Protein AF-A0A443SRG5-F1 (afdb_monomer)

Foldseek 3Di:
DVQVVLVVVLDDPQKDFPDKFWFDDPDPQKTWIWTKIFHNDVVQAGAIWIWIWIDHPGIATADIGGQALPWDKAQDPVQWIWIDDPRDIDITRTPDDDDPPPRNVVRNVVRGDPPPSRVPVSVSNVVRHDDDPVVVPD

Mean predicted aligned error: 4.88 Å

Secondary structure (DSSP, 8-state):
-HHHHHHHHTS-TTEEEEEEEEEP-S-TT-EEEEEEEEE--TTT--SEEEEEEEESSSEEEEEEEE--TT-EEEE-TTS-EEEEETTEEEEE-BSS---THHHHHHHHHTT--TTSSTTGGGHHHHHTB---GGGTT-

Structure (mmCIF, N/CA/C/O backbone):
data_AF-A0A443SRG5-F1
#
_entry.id   AF-A0A443SRG5-F1
#
loop_
_atom_site.group_PDB
_atom_site.id
_atom_site.type_symbol
_atom_site.label_atom_id
_atom_site.label_alt_id
_atom_site.label_comp_id
_atom_site.label_asym_id
_atom_site.label_entity_id
_atom_site.label_seq_id
_atom_site.pdbx_PDB_ins_code
_atom_site.Cartn_x
_atom_site.Cartn_y
_atom_site.Cartn_z
_atom_site.occupancy
_atom_site.B_iso_or_equiv
_atom_site.auth_seq_id
_atom_site.auth_comp_id
_atom_site.auth_asym_id
_atom_site.auth_atom_id
_atom_site.pdbx_PDB_model_num
ATOM 1 N N . MET A 1 1 ? -12.835 -7.889 -14.835 1.00 62.12 1 MET A N 1
ATOM 2 C CA . MET A 1 1 ? -11.557 -8.638 -14.820 1.00 62.12 1 MET A CA 1
ATOM 3 C C . MET A 1 1 ? -11.564 -9.411 -13.506 1.00 62.12 1 MET A C 1
ATOM 5 O O . MET A 1 1 ? -11.916 -8.799 -12.504 1.00 62.12 1 MET A O 1
ATOM 9 N N . LYS A 1 2 ? -11.373 -10.741 -13.512 1.00 79.94 2 LYS A N 1
ATOM 10 C CA . LYS A 1 2 ? -11.654 -11.607 -12.337 1.00 79.94 2 LYS A CA 1
ATOM 11 C C . LYS A 1 2 ? -10.819 -11.251 -11.100 1.00 79.94 2 LYS A C 1
ATOM 13 O O . LYS A 1 2 ? -11.278 -11.366 -9.973 1.00 79.94 2 LYS A O 1
ATOM 18 N N . ASP A 1 3 ? -9.601 -10.805 -11.339 1.00 85.75 3 ASP A N 1
ATOM 19 C CA . ASP A 1 3 ? -8.664 -10.281 -10.353 1.00 85.75 3 ASP A CA 1
ATOM 20 C C . ASP A 1 3 ? -9.169 -9.011 -9.660 1.00 85.75 3 ASP A C 1
ATOM 22 O O . ASP A 1 3 ? -9.066 -8.905 -8.445 1.00 85.75 3 ASP A O 1
ATOM 26 N N . PHE A 1 4 ? -9.770 -8.068 -10.389 1.00 88.69 4 PHE A N 1
ATOM 27 C CA . PHE A 1 4 ? -10.284 -6.835 -9.789 1.00 88.69 4 PHE A CA 1
ATOM 28 C C . PHE A 1 4 ? -11.452 -7.095 -8.828 1.00 88.69 4 PHE A C 1
ATOM 30 O O . PHE A 1 4 ? -11.496 -6.519 -7.746 1.00 88.69 4 PHE A O 1
ATOM 37 N N . GLU A 1 5 ? -12.372 -7.994 -9.187 1.00 91.69 5 GLU A N 1
ATOM 38 C CA . GLU A 1 5 ? -13.452 -8.424 -8.283 1.00 91.69 5 GLU A CA 1
ATOM 39 C C . GLU A 1 5 ? -12.888 -9.089 -7.018 1.00 91.69 5 GLU A C 1
ATOM 41 O O . GLU A 1 5 ? -13.335 -8.789 -5.911 1.00 91.69 5 GLU A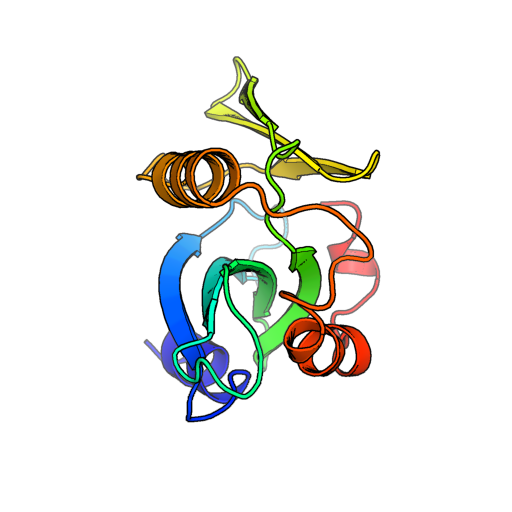 O 1
ATOM 46 N N . ALA A 1 6 ? -11.853 -9.924 -7.166 1.00 93.38 6 ALA A N 1
ATOM 47 C CA . ALA A 1 6 ? -11.165 -10.545 -6.037 1.00 93.38 6 ALA A CA 1
ATOM 48 C C . ALA A 1 6 ? -10.452 -9.509 -5.147 1.00 93.38 6 ALA A C 1
ATOM 50 O O . ALA A 1 6 ? -10.575 -9.573 -3.927 1.00 93.38 6 ALA A O 1
ATOM 51 N N . ILE A 1 7 ? -9.785 -8.510 -5.734 1.00 93.62 7 ILE A N 1
ATOM 52 C CA . ILE A 1 7 ? -9.183 -7.384 -5.001 1.00 93.62 7 ILE A CA 1
ATOM 53 C C . ILE A 1 7 ? -10.242 -6.649 -4.182 1.00 93.62 7 ILE A C 1
ATOM 55 O O . ILE A 1 7 ? -10.050 -6.437 -2.991 1.00 93.62 7 ILE A O 1
ATOM 59 N N . VAL A 1 8 ? -11.373 -6.288 -4.796 1.00 93.88 8 VAL A N 1
ATOM 60 C CA . VAL A 1 8 ? -12.466 -5.585 -4.106 1.00 93.88 8 VAL A CA 1
ATOM 61 C C . VAL A 1 8 ? -13.019 -6.420 -2.949 1.00 93.88 8 VAL A C 1
ATOM 63 O O . VAL A 1 8 ? -13.355 -5.858 -1.911 1.00 93.88 8 VAL A O 1
ATOM 66 N N . SER A 1 9 ? -13.063 -7.748 -3.084 1.00 94.69 9 SER A N 1
ATOM 67 C CA . SER A 1 9 ? -13.549 -8.640 -2.022 1.00 94.69 9 SER A CA 1
ATOM 68 C C . SER A 1 9 ? -12.663 -8.686 -0.769 1.00 94.69 9 SER A C 1
ATOM 70 O O . SER A 1 9 ? -13.143 -9.086 0.288 1.00 94.69 9 SER A O 1
ATOM 72 N N .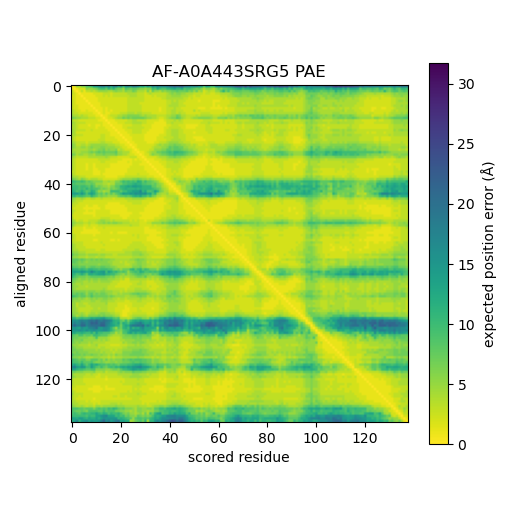 LEU A 1 10 ? -11.402 -8.240 -0.859 1.00 96.06 10 LEU A N 1
ATOM 73 C CA . LEU A 1 10 ? -10.505 -8.102 0.296 1.00 96.06 10 LEU A CA 1
ATOM 74 C C . LEU A 1 10 ? -10.800 -6.855 1.140 1.00 96.06 10 LEU A C 1
ATOM 76 O O . LEU A 1 10 ? -10.315 -6.745 2.267 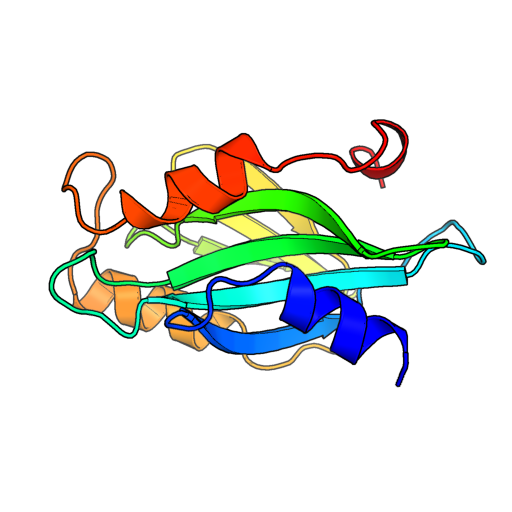1.00 96.06 10 LEU A O 1
ATOM 80 N N . LEU A 1 11 ? -11.533 -5.882 0.592 1.00 95.06 11 LEU A N 1
ATOM 81 C CA . LEU A 1 11 ? -11.791 -4.611 1.259 1.00 95.06 11 LEU A CA 1
ATOM 82 C C . LEU A 1 11 ? -13.026 -4.691 2.148 1.00 95.06 11 LEU A C 1
ATOM 84 O O . LEU A 1 11 ? -14.022 -5.343 1.831 1.00 95.06 11 LEU A O 1
ATOM 88 N N . LYS A 1 12 ? -12.994 -3.935 3.248 1.00 92.88 12 LYS A N 1
ATOM 89 C CA . LYS A 1 12 ? -14.220 -3.640 3.989 1.00 92.88 12 LYS A CA 1
ATOM 90 C C . LYS A 1 12 ? -15.178 -2.842 3.116 1.00 92.88 12 LYS A C 1
ATOM 92 O O . LYS A 1 12 ? -14.757 -1.956 2.377 1.00 92.88 12 LYS A O 1
ATOM 97 N N . VAL A 1 13 ? -16.473 -3.115 3.263 1.00 88.62 13 VAL A N 1
ATOM 98 C CA . VAL A 1 13 ? -17.526 -2.509 2.432 1.00 88.62 13 VAL A CA 1
ATOM 99 C C . VAL A 1 13 ? -17.571 -0.979 2.541 1.00 88.62 13 VAL A C 1
ATOM 101 O O . VAL A 1 13 ? -18.040 -0.307 1.624 1.00 88.62 13 VAL A O 1
ATOM 104 N N . GLU A 1 14 ? -17.078 -0.409 3.644 1.00 88.06 14 GLU A N 1
ATOM 105 C CA . GLU A 1 14 ? -17.032 1.039 3.851 1.00 88.06 14 GLU A CA 1
ATOM 106 C C . GLU A 1 14 ? -15.753 1.701 3.319 1.00 88.06 14 GLU A C 1
ATOM 108 O O . GLU A 1 14 ? -15.705 2.928 3.222 1.00 88.06 14 GLU A O 1
ATOM 113 N N . ASP A 1 15 ? -14.719 0.933 2.984 1.00 93.38 15 ASP A N 1
ATOM 114 C CA . ASP A 1 15 ? -13.438 1.470 2.536 1.00 93.38 15 ASP A CA 1
ATOM 115 C C . ASP A 1 15 ? -13.437 1.612 0.999 1.00 93.38 15 ASP A C 1
ATOM 117 O O . ASP A 1 15 ? -14.106 0.875 0.276 1.00 93.38 15 ASP A O 1
ATOM 121 N N . THR A 1 16 ? -12.710 2.596 0.466 1.00 92.62 16 THR A N 1
ATOM 122 C CA . THR A 1 16 ? -12.746 2.925 -0.972 1.00 92.62 16 THR A CA 1
ATOM 123 C C . THR A 1 16 ? -11.386 2.775 -1.627 1.00 92.62 16 THR A C 1
ATOM 125 O O . THR A 1 16 ? -10.403 3.310 -1.115 1.00 92.62 16 THR A O 1
ATOM 128 N N . ILE A 1 17 ? -11.338 2.160 -2.809 1.00 93.38 17 ILE A N 1
ATOM 129 C CA . ILE A 1 17 ? -10.152 2.192 -3.670 1.00 93.38 17 ILE A CA 1
ATOM 130 C C . ILE A 1 17 ? -10.007 3.600 -4.256 1.00 93.38 17 ILE A C 1
ATOM 132 O O . ILE A 1 17 ? -10.863 4.056 -5.011 1.00 93.38 17 ILE A O 1
ATOM 136 N N . LYS A 1 18 ? -8.911 4.280 -3.916 1.00 91.31 18 LYS A N 1
ATOM 137 C CA . LYS A 1 18 ? -8.513 5.567 -4.505 1.00 91.31 18 LYS A CA 1
ATOM 138 C C . LYS A 1 18 ? -7.675 5.380 -5.768 1.00 91.31 18 LYS A C 1
ATOM 140 O O . LYS A 1 18 ? -7.750 6.188 -6.687 1.00 91.31 18 LYS A O 1
ATOM 145 N N . MET A 1 19 ? -6.870 4.321 -5.807 1.00 90.50 19 MET A N 1
ATOM 146 C CA . MET A 1 19 ? -5.991 3.989 -6.925 1.00 90.50 19 MET A CA 1
ATOM 147 C C . MET A 1 19 ? -5.688 2.493 -6.908 1.00 90.50 19 MET A C 1
ATOM 149 O O . MET A 1 19 ? -5.542 1.915 -5.835 1.00 90.50 19 MET A O 1
ATOM 153 N N . ALA A 1 20 ? -5.539 1.886 -8.082 1.00 91.12 20 ALA A N 1
ATOM 154 C CA . ALA A 1 20 ? -4.978 0.551 -8.231 1.00 91.12 20 ALA A CA 1
ATOM 155 C C . ALA A 1 20 ? -4.024 0.548 -9.427 1.00 91.12 20 ALA A C 1
ATOM 157 O O . ALA A 1 20 ? -4.394 0.987 -10.515 1.00 91.12 20 ALA A O 1
ATOM 158 N N . VAL A 1 21 ? -2.803 0.063 -9.228 1.00 90.00 21 VAL A N 1
ATOM 159 C CA . VAL A 1 21 ? -1.799 -0.076 -10.284 1.00 90.00 21 VAL A CA 1
ATOM 160 C C . VAL A 1 21 ? -1.216 -1.475 -10.247 1.00 90.00 21 VAL A C 1
ATOM 162 O O . VAL A 1 21 ? -0.926 -2.015 -9.181 1.00 90.00 21 VAL A O 1
ATOM 165 N N . ARG A 1 22 ? -1.059 -2.077 -11.424 1.00 91.94 22 ARG A N 1
ATOM 166 C CA . ARG A 1 22 ? -0.396 -3.370 -11.554 1.00 91.94 22 ARG A CA 1
ATOM 167 C C . ARG A 1 22 ? 1.118 -3.180 -11.496 1.00 91.94 22 ARG A C 1
ATOM 169 O O . ARG A 1 22 ? 1.644 -2.254 -12.112 1.00 91.94 22 ARG A O 1
ATOM 176 N N . LEU A 1 23 ? 1.799 -4.067 -10.787 1.00 91.81 23 LEU A N 1
ATOM 177 C CA . LEU A 1 23 ? 3.250 -4.150 -10.738 1.00 91.81 23 LEU A CA 1
ATOM 178 C C . LEU A 1 23 ? 3.782 -5.156 -11.760 1.00 91.81 23 LEU A C 1
ATOM 180 O O . LEU A 1 23 ? 3.094 -6.102 -12.159 1.00 91.81 23 LEU A O 1
ATOM 184 N N . GLU A 1 24 ? 5.027 -4.947 -12.164 1.00 91.06 24 GLU A N 1
ATOM 185 C CA . GLU A 1 24 ? 5.839 -5.968 -12.801 1.00 91.06 24 GLU A CA 1
ATOM 186 C C . GLU A 1 24 ? 5.983 -7.176 -11.866 1.00 91.06 24 GLU A C 1
ATOM 188 O O . GLU A 1 24 ? 6.017 -7.057 -10.638 1.00 91.06 24 GLU A O 1
ATOM 193 N N . SER A 1 25 ? 6.047 -8.358 -12.470 1.00 90.69 25 SER A N 1
ATOM 194 C CA . SER A 1 25 ? 6.297 -9.611 -11.771 1.00 90.69 25 SER A CA 1
ATOM 195 C C . SER A 1 25 ? 7.230 -10.463 -12.622 1.00 90.69 25 SER A C 1
ATOM 197 O O . SER A 1 25 ? 7.067 -10.554 -13.840 1.00 90.69 25 SER A O 1
ATOM 199 N N . VAL A 1 26 ? 8.208 -11.089 -11.975 1.00 87.88 26 VAL A N 1
ATOM 200 C CA . VAL A 1 26 ? 9.082 -12.102 -12.570 1.00 87.88 26 VAL A CA 1
ATOM 201 C C . VAL A 1 26 ? 8.359 -13.447 -12.712 1.00 87.88 26 VAL A C 1
ATOM 203 O O . VAL A 1 26 ? 8.793 -14.307 -13.479 1.00 87.88 26 VAL A O 1
ATOM 206 N N . HIS A 1 27 ? 7.235 -13.637 -12.011 1.00 89.19 27 HIS A N 1
ATOM 207 C CA . HIS A 1 27 ? 6.409 -14.838 -12.078 1.00 89.19 27 HIS A CA 1
ATOM 208 C C . HIS A 1 27 ? 5.228 -14.660 -13.042 1.00 89.19 27 HIS A C 1
ATOM 210 O O . HIS A 1 27 ? 4.250 -13.985 -12.747 1.00 89.19 27 HIS A O 1
ATOM 216 N N . ILE A 1 28 ? 5.260 -15.368 -14.176 1.00 84.25 28 ILE A N 1
ATOM 217 C CA . ILE A 1 28 ? 4.230 -15.280 -15.236 1.00 84.25 28 ILE A CA 1
ATOM 218 C C . ILE A 1 28 ? 2.810 -15.603 -14.730 1.00 84.25 28 ILE A C 1
ATOM 220 O O . ILE A 1 28 ? 1.830 -15.078 -15.255 1.00 84.25 28 ILE A O 1
ATOM 224 N N . ALA A 1 29 ? 2.689 -16.457 -13.711 1.00 88.56 29 ALA A N 1
ATOM 225 C CA . ALA A 1 29 ? 1.410 -16.878 -13.138 1.00 88.56 29 ALA A CA 1
ATOM 226 C C . ALA A 1 29 ? 0.923 -15.999 -11.968 1.00 88.56 29 ALA A C 1
ATOM 228 O O . ALA A 1 29 ? -0.101 -16.313 -11.366 1.00 88.56 29 ALA A O 1
ATOM 229 N N . ARG A 1 30 ? 1.649 -14.927 -11.621 1.00 90.62 30 ARG A N 1
ATOM 230 C CA . ARG A 1 30 ? 1.315 -14.031 -10.510 1.00 90.62 30 ARG A CA 1
ATOM 231 C C . ARG A 1 30 ? 1.038 -12.631 -11.037 1.00 90.62 30 ARG A C 1
ATOM 233 O O . ARG A 1 30 ? 1.830 -12.045 -11.771 1.00 90.62 30 ARG A O 1
ATOM 240 N N . LEU A 1 31 ? -0.096 -12.076 -10.637 1.00 93.88 31 LEU A N 1
ATOM 241 C CA . LEU A 1 31 ? -0.371 -10.654 -10.791 1.00 93.88 31 LEU A CA 1
ATOM 242 C C . LEU A 1 31 ? -0.118 -9.977 -9.451 1.00 93.88 31 LEU A C 1
ATOM 244 O O . LEU A 1 31 ? -0.453 -10.526 -8.405 1.00 93.88 31 LEU A O 1
ATOM 248 N N . ARG A 1 32 ? 0.470 -8.785 -9.487 1.00 94.19 32 ARG A N 1
ATOM 249 C CA . ARG A 1 32 ? 0.765 -7.997 -8.293 1.00 94.19 32 ARG A CA 1
ATOM 250 C C . ARG A 1 32 ? 0.173 -6.616 -8.464 1.00 94.19 32 ARG A C 1
ATOM 252 O O . ARG A 1 32 ? 0.262 -6.033 -9.544 1.00 94.19 32 ARG A O 1
ATOM 259 N N . TYR A 1 33 ? -0.435 -6.105 -7.411 1.00 93.88 33 TYR A N 1
ATOM 260 C CA . TYR A 1 33 ? -1.128 -4.831 -7.415 1.00 93.88 33 TYR A CA 1
ATOM 261 C C . TYR A 1 33 ? -0.704 -4.003 -6.216 1.00 93.88 33 TYR A C 1
ATOM 263 O O . TYR A 1 33 ? -0.606 -4.507 -5.100 1.00 93.88 33 TYR A O 1
ATOM 271 N N . LEU A 1 34 ? -0.515 -2.712 -6.449 1.00 93.31 34 LEU A N 1
ATOM 272 C CA . LEU A 1 34 ? -0.563 -1.715 -5.397 1.00 93.31 34 LEU A CA 1
ATOM 273 C C . LEU A 1 34 ? -1.914 -1.033 -5.430 1.00 93.31 34 LEU A C 1
ATOM 275 O O . LEU A 1 34 ? -2.327 -0.507 -6.465 1.00 93.31 34 LEU A O 1
ATOM 279 N N . VAL A 1 35 ? -2.585 -1.025 -4.287 1.00 94.12 35 VAL A N 1
ATOM 280 C CA . VAL A 1 35 ? -3.915 -0.445 -4.142 1.00 94.12 35 VAL A CA 1
ATOM 281 C C . VAL A 1 35 ? -3.888 0.568 -3.012 1.00 94.12 35 VAL A C 1
ATOM 283 O O . VAL A 1 35 ? -3.560 0.232 -1.879 1.00 94.12 35 VAL A O 1
ATOM 286 N N . ILE A 1 36 ? -4.238 1.816 -3.313 1.00 93.62 36 ILE A N 1
ATOM 287 C CA . ILE A 1 36 ? -4.463 2.827 -2.283 1.00 93.62 36 ILE A CA 1
ATOM 288 C C . ILE A 1 36 ? -5.914 2.719 -1.838 1.00 93.62 36 ILE A C 1
ATOM 290 O O . ILE A 1 36 ? -6.832 2.919 -2.637 1.00 93.62 36 ILE A O 1
ATOM 294 N N . VAL A 1 37 ? -6.109 2.449 -0.553 1.00 95.12 37 VAL A N 1
ATOM 295 C CA . VAL A 1 37 ? -7.416 2.362 0.093 1.00 95.12 37 VAL A CA 1
ATOM 296 C C . VAL A 1 37 ? -7.585 3.548 1.035 1.00 95.12 37 VAL A C 1
ATOM 298 O O . VAL A 1 37 ? -6.663 3.912 1.757 1.00 95.12 37 VAL A O 1
ATOM 301 N N . GLY A 1 38 ? -8.754 4.179 1.017 1.00 93.62 38 GLY A N 1
ATOM 302 C CA . GLY A 1 38 ? -9.129 5.248 1.940 1.00 93.62 38 GLY A CA 1
ATOM 303 C C . GLY A 1 38 ? -10.260 4.819 2.867 1.00 93.62 38 GLY A C 1
ATOM 304 O O . GLY A 1 38 ? -11.193 4.146 2.429 1.00 93.62 38 GLY A O 1
ATOM 305 N N . CYS A 1 39 ? -10.209 5.261 4.124 1.00 90.06 39 CYS A N 1
ATOM 306 C CA . CYS A 1 39 ? -11.328 5.103 5.052 1.00 90.06 39 CYS A CA 1
ATOM 307 C C . CYS A 1 39 ? -12.407 6.150 4.740 1.00 90.06 39 CYS A C 1
ATOM 309 O O . CYS A 1 39 ? -12.147 7.354 4.821 1.00 90.06 39 CYS A O 1
ATOM 311 N N . LYS A 1 40 ? -13.624 5.715 4.392 1.00 77.44 40 LYS A N 1
ATOM 312 C CA . LYS A 1 40 ? -14.761 6.629 4.168 1.00 77.44 40 LYS A CA 1
ATOM 313 C C . LYS A 1 40 ? -15.454 7.023 5.472 1.00 77.44 40 LYS A C 1
ATOM 315 O O . LYS A 1 40 ? -16.062 8.090 5.559 1.00 77.44 40 LYS A O 1
ATOM 320 N N . ASP A 1 41 ? -15.373 6.158 6.477 1.00 80.69 41 ASP A N 1
ATOM 321 C CA . ASP A 1 41 ? -16.019 6.351 7.766 1.00 80.69 41 ASP A CA 1
ATOM 322 C C . ASP A 1 41 ? -15.118 7.137 8.725 1.00 80.69 41 ASP A C 1
ATOM 324 O O . ASP A 1 41 ? -14.200 6.595 9.345 1.00 80.69 41 ASP A O 1
ATOM 328 N N . LYS A 1 42 ? -15.437 8.425 8.893 1.00 75.81 42 LYS A N 1
ATOM 329 C CA . LYS A 1 42 ? -14.722 9.334 9.799 1.00 75.81 42 LYS A CA 1
ATOM 330 C C . LYS A 1 42 ? -14.728 8.877 11.262 1.00 75.81 42 LYS A C 1
ATOM 332 O O . LYS A 1 42 ? -13.885 9.344 12.022 1.00 75.81 42 LYS A O 1
ATOM 337 N N . SER A 1 43 ? -15.670 8.021 11.667 1.00 78.62 43 SER A N 1
ATOM 338 C CA . SER A 1 43 ? -15.751 7.504 13.038 1.00 78.62 43 SER A CA 1
ATOM 339 C C . SER A 1 43 ? -14.768 6.359 13.307 1.00 78.62 43 SER A C 1
ATOM 341 O O . SER A 1 43 ? -14.326 6.194 14.441 1.00 78.62 43 SER A O 1
ATOM 343 N N . ARG A 1 44 ? -14.376 5.608 12.268 1.00 75.81 44 ARG A N 1
ATOM 344 C CA . ARG A 1 44 ? -13.387 4.517 12.341 1.00 75.81 44 ARG A CA 1
ATOM 345 C C . ARG A 1 44 ? -11.948 5.004 12.191 1.00 75.81 44 ARG A C 1
ATOM 347 O O . ARG A 1 44 ? -11.017 4.308 12.592 1.00 75.81 44 ARG A O 1
ATOM 354 N N . GLY A 1 45 ? -11.767 6.163 11.569 1.00 78.94 45 GLY A N 1
ATOM 355 C CA . GLY A 1 45 ? -10.461 6.738 11.292 1.00 78.94 45 GLY A CA 1
ATOM 356 C C . GLY A 1 45 ? -10.481 7.648 10.072 1.00 78.94 45 GLY A C 1
ATOM 357 O O . GLY A 1 45 ? -11.529 7.969 9.515 1.00 78.94 45 GLY A O 1
ATOM 358 N N . GLN A 1 46 ? -9.301 8.090 9.662 1.00 83.94 46 GLN A N 1
ATOM 359 C CA . GLN A 1 46 ? -9.098 8.934 8.490 1.00 83.94 46 GLN A CA 1
ATOM 360 C C . GLN A 1 46 ? -7.843 8.481 7.735 1.00 83.94 46 GLN A C 1
ATOM 362 O O . GLN A 1 46 ? -7.142 7.558 8.152 1.00 83.94 46 GLN A O 1
ATOM 367 N N . GLY A 1 47 ? -7.554 9.144 6.620 1.00 89.75 47 GLY A N 1
ATOM 368 C CA . GLY A 1 47 ? -6.362 8.869 5.831 1.00 89.75 47 GLY A CA 1
ATOM 369 C C . GLY A 1 47 ? -6.501 7.669 4.904 1.00 89.75 47 GLY A C 1
ATOM 370 O O . GLY A 1 47 ? -7.604 7.235 4.555 1.00 89.75 47 GLY A O 1
ATOM 371 N N . SER A 1 48 ? -5.349 7.200 4.440 1.00 93.56 48 SER A N 1
ATOM 372 C CA . SER A 1 48 ? -5.246 6.182 3.397 1.00 93.56 48 SER A CA 1
ATOM 373 C C . SER A 1 48 ? -4.163 5.175 3.760 1.00 93.56 48 SER A C 1
ATOM 375 O O . SER A 1 48 ? -3.219 5.503 4.472 1.00 93.56 48 SER A O 1
ATOM 377 N N . CYS A 1 49 ? -4.260 3.957 3.246 1.00 94.19 49 CYS A N 1
ATOM 378 C CA . CYS A 1 49 ? -3.183 2.981 3.306 1.00 94.19 49 CYS A CA 1
ATOM 379 C C . CYS A 1 49 ? -2.880 2.436 1.912 1.00 94.19 49 CYS A C 1
ATOM 381 O O . CYS A 1 49 ? -3.738 2.408 1.030 1.00 94.19 49 CYS A O 1
ATOM 383 N N . LEU A 1 50 ? -1.635 2.023 1.721 1.00 94.62 50 LEU A N 1
ATOM 384 C CA . LEU A 1 50 ? -1.192 1.250 0.580 1.00 94.62 50 LEU A CA 1
ATOM 385 C C . LEU A 1 50 ? -1.287 -0.236 0.923 1.00 94.62 50 LEU A C 1
ATOM 387 O O . LEU A 1 50 ? -0.722 -0.685 1.924 1.00 94.62 50 LEU A O 1
ATOM 391 N N . LEU A 1 51 ? -1.965 -0.988 0.065 1.00 95.94 51 LEU A N 1
ATOM 392 C CA . LEU A 1 51 ? -2.001 -2.440 0.081 1.00 95.94 51 LEU A CA 1
ATOM 393 C C . LEU A 1 51 ? -1.162 -2.985 -1.073 1.00 95.94 51 LEU A C 1
ATOM 395 O O . LEU A 1 51 ? -1.322 -2.548 -2.212 1.00 95.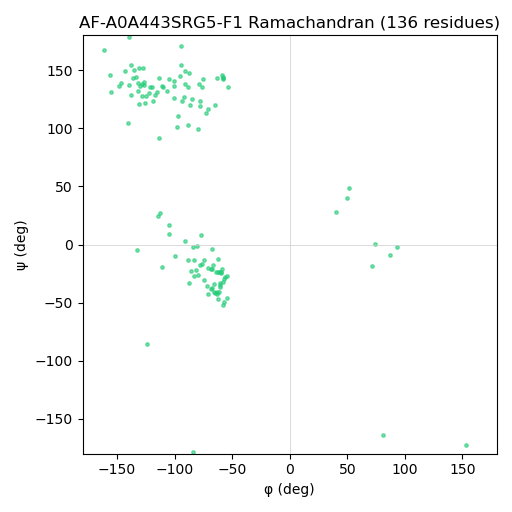94 51 LEU A O 1
ATOM 399 N N . GLY A 1 52 ? -0.297 -3.952 -0.782 1.00 95.31 52 GLY A N 1
ATOM 400 C CA . GLY A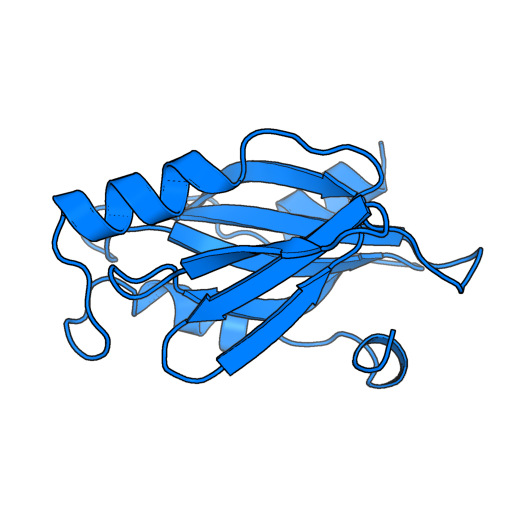 1 52 ? 0.268 -4.843 -1.793 1.00 95.31 52 GLY A CA 1
ATOM 401 C C . GLY A 1 52 ? -0.586 -6.096 -1.863 1.00 95.31 52 GLY A C 1
ATOM 402 O O . GLY A 1 52 ? -0.793 -6.746 -0.837 1.00 95.31 52 GLY A O 1
ATOM 403 N N . ILE A 1 53 ? -1.105 -6.400 -3.047 1.00 96.31 53 ILE A N 1
ATOM 404 C CA . ILE A 1 53 ? -2.006 -7.525 -3.285 1.00 96.31 53 ILE A CA 1
ATOM 405 C C . ILE A 1 53 ? -1.397 -8.437 -4.339 1.00 96.31 53 ILE A C 1
ATOM 407 O O . ILE A 1 53 ? -1.020 -7.976 -5.417 1.00 96.31 53 ILE A O 1
ATOM 411 N N . ASP A 1 54 ? -1.355 -9.728 -4.042 1.00 95.31 54 ASP A N 1
ATOM 412 C CA . ASP A 1 54 ? -0.962 -10.763 -4.988 1.00 95.31 54 ASP A CA 1
ATOM 413 C C . ASP A 1 54 ? -2.209 -11.512 -5.465 1.00 95.31 54 ASP A C 1
ATOM 415 O O . ASP A 1 54 ? -3.147 -11.736 -4.701 1.00 95.31 54 ASP A O 1
ATOM 419 N N . TYR A 1 55 ? -2.231 -11.889 -6.741 1.00 94.81 55 TYR A N 1
ATOM 420 C CA . TYR A 1 55 ? -3.288 -12.701 -7.330 1.00 94.81 55 TYR A CA 1
ATOM 421 C C . TYR A 1 55 ? -2.689 -13.858 -8.124 1.00 94.81 55 TYR A C 1
ATOM 423 O O . TYR A 1 55 ? -1.937 -13.651 -9.081 1.00 94.81 55 TYR A O 1
ATOM 431 N N . THR A 1 56 ? -3.048 -15.075 -7.726 1.00 90.69 56 THR A N 1
ATOM 432 C CA . THR A 1 56 ? -2.723 -16.326 -8.428 1.00 90.69 56 THR A CA 1
ATOM 433 C C . THR A 1 56 ? -4.021 -17.074 -8.741 1.00 90.69 56 THR A C 1
ATOM 435 O O . THR A 1 56 ? -4.613 -16.869 -9.797 1.00 90.69 56 THR A O 1
ATOM 438 N N . GLU A 1 57 ? -4.515 -17.871 -7.796 1.00 89.31 57 GLU A N 1
ATOM 439 C CA . GLU A 1 57 ? -5.826 -18.539 -7.835 1.00 89.31 57 GLU A CA 1
ATOM 440 C C . GLU A 1 57 ? -6.889 -17.787 -7.010 1.00 89.31 57 GLU A C 1
ATOM 442 O O . GLU A 1 57 ? -8.083 -18.062 -7.105 1.00 89.31 57 GLU A O 1
ATOM 447 N N . GLY A 1 58 ? -6.452 -16.791 -6.238 1.00 93.00 58 GLY A N 1
ATOM 448 C CA . GLY A 1 58 ? -7.258 -15.864 -5.449 1.00 93.00 58 GLY A CA 1
ATOM 449 C C . GLY A 1 58 ? -6.433 -14.624 -5.105 1.00 93.00 58 GLY A C 1
ATOM 450 O O . GLY A 1 58 ? -5.222 -14.615 -5.330 1.00 93.00 58 GLY A O 1
ATOM 451 N N . ALA A 1 59 ? -7.088 -13.572 -4.606 1.00 95.75 59 ALA A N 1
ATOM 452 C CA . ALA A 1 59 ? -6.404 -12.363 -4.152 1.00 95.75 59 ALA A CA 1
ATOM 453 C C . ALA A 1 59 ? -6.009 -12.501 -2.676 1.00 95.75 59 ALA A C 1
ATOM 455 O O . ALA A 1 59 ? -6.835 -12.913 -1.866 1.00 95.75 59 ALA A O 1
ATOM 456 N N . THR A 1 60 ? -4.786 -12.111 -2.325 1.00 96.75 60 THR A N 1
ATOM 457 C CA . THR A 1 60 ? -4.294 -12.075 -0.939 1.00 96.75 60 THR A CA 1
ATOM 458 C C . THR A 1 60 ? -3.547 -10.779 -0.658 1.00 96.75 60 THR A C 1
ATOM 460 O O . THR A 1 60 ? -2.933 -10.190 -1.549 1.00 96.75 60 THR A O 1
ATOM 463 N N . ILE A 1 61 ? -3.577 -10.327 0.595 1.00 97.38 61 ILE A N 1
ATOM 464 C CA . ILE A 1 61 ? -2.812 -9.156 1.032 1.00 97.38 61 ILE A CA 1
ATOM 465 C C . ILE A 1 61 ? -1.397 -9.612 1.394 1.00 97.38 61 ILE A C 1
ATOM 467 O O . ILE A 1 61 ? -1.222 -10.498 2.230 1.00 97.38 61 ILE A O 1
ATOM 471 N N . GLY A 1 62 ? -0.390 -8.986 0.789 1.00 95.19 62 GLY A N 1
ATOM 472 C CA . GLY A 1 62 ? 1.028 -9.224 1.075 1.00 95.19 62 GLY A CA 1
ATOM 473 C C . GLY A 1 62 ? 1.724 -8.054 1.763 1.00 95.19 62 GLY A C 1
ATOM 474 O O . GLY A 1 62 ? 2.764 -8.232 2.396 1.00 95.19 62 GLY A O 1
ATOM 475 N N . LEU A 1 63 ? 1.149 -6.854 1.681 1.00 94.75 63 LEU A N 1
ATOM 476 C CA . LEU A 1 63 ? 1.702 -5.659 2.305 1.00 94.75 63 LEU A CA 1
ATOM 477 C C . LEU A 1 63 ? 0.588 -4.732 2.774 1.00 94.75 63 LEU A C 1
ATOM 479 O O . LEU A 1 63 ? -0.365 -4.484 2.043 1.00 94.75 63 LEU A O 1
ATOM 483 N N . VAL A 1 64 ? 0.771 -4.162 3.962 1.00 95.38 64 VAL A N 1
ATOM 484 C CA . VAL A 1 64 ? -0.026 -3.046 4.471 1.00 95.38 64 VAL A CA 1
ATOM 485 C C . VAL A 1 64 ? 0.923 -1.952 4.933 1.00 95.38 64 VAL A C 1
ATOM 487 O O . VAL A 1 64 ? 1.858 -2.201 5.704 1.00 95.38 64 VAL A O 1
ATOM 490 N N . MET A 1 65 ? 0.690 -0.742 4.434 1.00 93.75 65 MET A N 1
ATOM 491 C CA . MET A 1 65 ? 1.444 0.452 4.790 1.00 93.75 65 MET A CA 1
ATOM 492 C C . MET A 1 65 ? 0.507 1.653 4.919 1.00 93.75 65 MET A C 1
ATOM 494 O O . MET A 1 65 ? 0.066 2.196 3.905 1.00 93.75 65 MET A O 1
ATOM 498 N N . PRO A 1 66 ? 0.194 2.099 6.142 1.00 93.81 66 PRO A N 1
ATOM 499 C CA . PRO A 1 66 ? -0.509 3.360 6.343 1.00 93.81 66 PRO A CA 1
ATOM 500 C C . PRO A 1 66 ? 0.263 4.537 5.721 1.00 93.81 66 PRO A C 1
ATOM 502 O O . PRO A 1 66 ? 1.494 4.558 5.752 1.00 93.81 66 PRO A O 1
ATOM 505 N N . ILE A 1 67 ? -0.451 5.509 5.148 1.00 92.56 67 ILE A N 1
ATOM 506 C CA . ILE A 1 67 ? 0.141 6.691 4.511 1.00 92.56 67 ILE A CA 1
ATOM 507 C C . ILE A 1 67 ? 0.114 7.854 5.504 1.00 92.56 67 ILE A C 1
ATOM 509 O O . ILE A 1 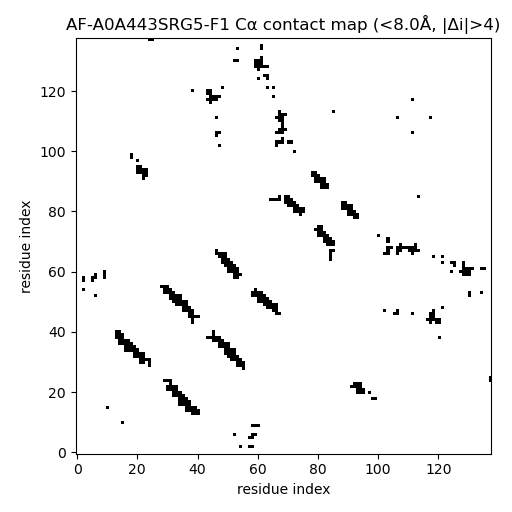67 ? -0.899 8.520 5.712 1.00 92.56 67 ILE A O 1
ATOM 513 N N . TRP A 1 68 ? 1.269 8.103 6.103 1.00 92.75 68 TRP A N 1
ATOM 514 C CA . TRP A 1 68 ? 1.522 9.190 7.046 1.00 92.75 68 TRP A CA 1
ATOM 515 C C . TRP A 1 68 ? 2.105 10.438 6.369 1.00 92.75 68 TRP A C 1
ATOM 517 O O . TRP A 1 68 ? 2.537 10.388 5.219 1.00 92.75 68 TRP A O 1
ATOM 527 N N . ALA A 1 69 ? 2.194 11.545 7.106 1.00 91.38 69 ALA A N 1
ATOM 528 C CA . ALA A 1 69 ? 2.794 12.806 6.665 1.00 91.38 69 ALA A CA 1
ATOM 529 C C . ALA A 1 69 ? 4.303 12.711 6.360 1.00 91.38 69 ALA A C 1
ATOM 531 O O . ALA A 1 69 ? 4.825 13.535 5.603 1.00 91.38 69 ALA A O 1
ATOM 532 N N . ASP A 1 70 ? 5.003 11.729 6.942 1.00 91.31 70 ASP A N 1
ATOM 533 C CA . ASP A 1 70 ? 6.408 11.417 6.645 1.00 91.31 70 ASP A CA 1
ATOM 534 C C . ASP A 1 70 ? 6.569 10.512 5.413 1.00 9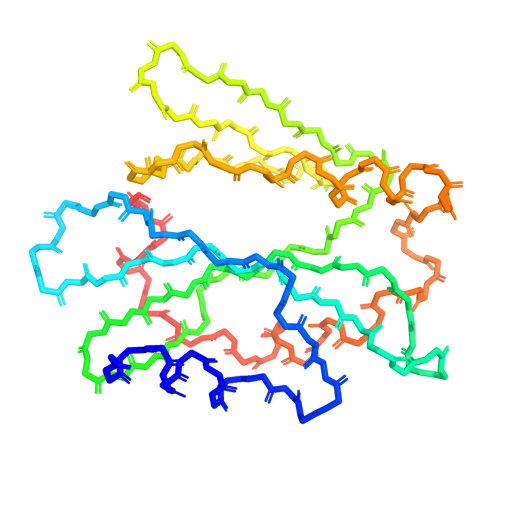1.31 70 ASP A C 1
ATOM 536 O O . ASP A 1 70 ? 7.695 10.224 5.008 1.00 91.31 70 ASP A O 1
ATOM 540 N N . THR A 1 71 ? 5.459 10.083 4.799 1.00 91.38 71 THR A N 1
ATOM 541 C CA . THR A 1 71 ? 5.499 9.224 3.619 1.00 91.38 71 THR A CA 1
ATOM 542 C C . THR A 1 71 ? 6.132 9.968 2.456 1.00 91.38 71 THR A C 1
ATOM 544 O O . THR A 1 71 ? 5.620 10.989 1.991 1.00 91.38 71 THR A O 1
ATOM 547 N N . TYR A 1 72 ? 7.231 9.421 1.957 1.00 87.25 72 TYR A N 1
ATOM 548 C CA . TYR A 1 72 ? 8.018 9.999 0.886 1.00 87.25 72 TYR A CA 1
ATOM 549 C C . TYR A 1 72 ? 8.209 8.992 -0.244 1.00 87.25 72 TYR A C 1
ATOM 551 O O . TYR A 1 72 ? 8.407 7.801 -0.014 1.00 87.25 72 TYR A O 1
ATOM 559 N N . LEU A 1 73 ? 8.119 9.493 -1.470 1.00 87.75 73 LEU A N 1
ATOM 560 C CA . LEU A 1 73 ? 8.204 8.733 -2.707 1.00 87.75 73 LEU A CA 1
ATOM 561 C C . LEU A 1 73 ? 9.364 9.299 -3.535 1.00 87.75 73 LEU A C 1
ATOM 563 O O . LEU A 1 73 ? 9.476 10.518 -3.679 1.00 87.75 73 LEU A O 1
ATOM 567 N N . THR A 1 74 ? 10.198 8.436 -4.107 1.00 87.00 74 THR A N 1
ATOM 568 C CA . THR A 1 74 ? 11.244 8.814 -5.069 1.00 87.00 74 THR A CA 1
ATOM 569 C C . THR A 1 74 ? 11.132 7.965 -6.315 1.00 87.00 74 THR A C 1
ATOM 571 O O . THR A 1 74 ? 10.907 6.766 -6.220 1.00 87.00 74 THR A O 1
ATOM 574 N N . LEU A 1 75 ? 11.290 8.577 -7.487 1.00 85.19 75 LEU A N 1
ATOM 575 C CA . LEU A 1 75 ? 11.392 7.818 -8.730 1.00 85.19 75 LEU A CA 1
ATOM 576 C C . LEU A 1 75 ? 12.782 7.204 -8.834 1.00 85.19 75 LEU A C 1
ATOM 578 O O . LEU A 1 75 ? 13.780 7.894 -8.617 1.00 85.19 75 LEU A O 1
ATOM 582 N N . ASP A 1 76 ? 12.818 5.938 -9.221 1.00 78.75 76 ASP A N 1
ATOM 583 C CA . ASP A 1 76 ? 14.049 5.227 -9.513 1.00 78.75 76 ASP A CA 1
ATOM 584 C C . ASP A 1 76 ? 14.313 5.294 -11.025 1.00 78.75 76 ASP A C 1
ATOM 586 O O . ASP A 1 76 ? 13.398 5.328 -11.852 1.00 78.75 76 ASP A O 1
ATOM 590 N N . GLY A 1 77 ? 15.588 5.379 -11.412 1.00 76.50 77 GLY A N 1
ATOM 591 C CA . GLY A 1 77 ? 15.996 5.619 -12.805 1.00 76.50 77 GLY A CA 1
ATOM 592 C C . GLY A 1 77 ? 15.683 4.479 -13.786 1.00 76.50 77 GLY A C 1
ATOM 593 O O . GLY A 1 77 ? 15.941 4.622 -14.978 1.00 76.50 77 GLY A O 1
ATOM 594 N N . ASP A 1 78 ? 15.147 3.360 -13.301 1.00 80.31 78 ASP A N 1
ATOM 595 C CA . ASP A 1 78 ? 14.802 2.160 -14.065 1.00 80.31 78 ASP A CA 1
ATOM 596 C C . ASP A 1 78 ? 13.288 1.996 -14.300 1.00 80.31 78 ASP A C 1
ATOM 598 O O . ASP A 1 78 ? 12.855 0.955 -14.790 1.00 80.31 78 ASP A O 1
ATOM 602 N N . GLY A 1 79 ? 12.486 3.017 -13.969 1.00 78.62 79 GLY A N 1
ATOM 603 C CA . GLY A 1 79 ? 11.026 2.997 -14.112 1.00 78.62 79 GLY A CA 1
ATOM 604 C C . GLY A 1 79 ? 10.275 2.553 -12.853 1.00 78.62 79 GLY A C 1
ATOM 605 O O . GLY A 1 79 ? 9.043 2.570 -12.846 1.00 78.62 79 GLY A O 1
ATOM 606 N N . GLY A 1 80 ? 10.993 2.197 -11.785 1.00 87.69 80 GLY A N 1
ATOM 607 C CA . GLY A 1 80 ? 10.423 1.968 -10.462 1.00 87.69 80 GLY A CA 1
ATOM 608 C C . GLY A 1 80 ? 10.236 3.242 -9.635 1.00 87.69 80 GLY A C 1
ATOM 609 O O . GLY A 1 80 ? 10.519 4.366 -10.061 1.00 87.69 80 GLY A O 1
ATOM 610 N N . PHE A 1 81 ? 9.754 3.058 -8.412 1.00 88.38 81 PHE A N 1
ATOM 611 C CA . PHE A 1 81 ? 9.802 4.072 -7.370 1.00 88.38 81 PHE A CA 1
ATOM 612 C C . PHE A 1 81 ? 10.057 3.429 -6.008 1.00 88.38 81 PHE A C 1
ATOM 614 O O . PHE A 1 81 ? 9.593 2.322 -5.718 1.00 88.38 81 PHE A O 1
ATOM 621 N N . SER A 1 82 ? 10.723 4.181 -5.145 1.00 89.44 82 SER A N 1
ATOM 622 C CA . SER A 1 82 ? 10.938 3.836 -3.751 1.00 89.44 82 SER A CA 1
ATOM 623 C C . SER A 1 82 ? 9.950 4.596 -2.866 1.00 89.44 82 SER A C 1
ATOM 625 O O . SER A 1 82 ? 9.697 5.787 -3.053 1.00 89.44 82 SER A O 1
ATOM 627 N N . LEU A 1 83 ? 9.368 3.900 -1.897 1.00 89.69 83 LEU A N 1
ATOM 628 C CA . LEU A 1 83 ? 8.414 4.412 -0.923 1.00 89.69 83 LEU A CA 1
ATOM 629 C C . LEU A 1 83 ? 8.992 4.241 0.476 1.00 89.69 83 LEU A C 1
ATOM 631 O O . LEU A 1 83 ? 9.280 3.123 0.905 1.00 89.69 83 LEU A O 1
ATOM 635 N N . THR A 1 84 ? 9.094 5.346 1.204 1.00 90.62 84 THR A N 1
ATOM 636 C CA . THR A 1 84 ? 9.492 5.365 2.611 1.00 90.62 84 THR A CA 1
ATOM 637 C C . THR A 1 84 ? 8.341 5.862 3.466 1.00 90.62 84 THR A C 1
ATOM 639 O O . THR A 1 84 ? 7.753 6.891 3.150 1.00 90.62 84 THR A O 1
ATOM 642 N N . SER A 1 85 ? 8.013 5.160 4.548 1.00 89.69 85 SER A N 1
ATOM 643 C CA . SER A 1 85 ? 7.007 5.604 5.522 1.00 89.69 85 SER A CA 1
ATOM 644 C C . SER A 1 85 ? 7.269 4.965 6.882 1.00 89.69 85 SER A C 1
ATOM 646 O O . SER A 1 85 ? 7.486 3.753 6.953 1.00 89.69 85 SER A O 1
ATOM 648 N N . SER A 1 86 ? 7.288 5.752 7.966 1.00 87.38 86 SER A N 1
ATOM 649 C CA . SER A 1 86 ? 7.565 5.255 9.328 1.00 87.38 86 SER A CA 1
ATOM 650 C C . SER A 1 86 ? 8.824 4.380 9.432 1.00 87.38 86 SER A C 1
ATOM 652 O O . SER A 1 86 ? 8.829 3.341 10.090 1.00 87.38 86 SER A O 1
ATOM 654 N N . GLY A 1 87 ? 9.893 4.764 8.729 1.00 86.50 87 GLY A N 1
ATOM 655 C CA . GLY A 1 87 ? 11.164 4.030 8.706 1.00 86.50 87 GLY A CA 1
ATOM 656 C C . GLY A 1 87 ? 11.170 2.732 7.885 1.00 86.50 87 GLY A C 1
ATOM 657 O O . GLY A 1 87 ? 12.207 2.077 7.808 1.00 86.50 87 GLY A O 1
ATOM 658 N N . ARG A 1 88 ? 10.055 2.355 7.247 1.00 89.50 88 ARG A N 1
ATOM 659 C CA . ARG A 1 88 ? 9.991 1.231 6.300 1.00 89.50 88 ARG A CA 1
ATOM 660 C C . ARG A 1 88 ? 10.267 1.728 4.888 1.00 89.50 88 ARG A C 1
ATOM 662 O O . ARG A 1 88 ? 9.728 2.761 4.506 1.00 89.50 88 ARG A O 1
ATOM 669 N N . HIS A 1 89 ? 11.057 0.975 4.128 1.00 90.62 89 HIS A N 1
ATOM 670 C CA . HIS A 1 89 ? 11.446 1.293 2.755 1.00 90.62 89 HIS A CA 1
ATOM 671 C C . HIS A 1 89 ? 11.080 0.137 1.819 1.00 90.62 89 HIS A C 1
ATOM 673 O O . HIS A 1 89 ? 11.455 -1.005 2.082 1.00 90.62 89 HIS A O 1
ATOM 679 N N . HIS A 1 90 ? 10.371 0.432 0.731 1.00 90.38 90 HIS A N 1
ATOM 680 C CA . HIS A 1 90 ? 9.952 -0.543 -0.275 1.00 90.38 90 HIS A CA 1
ATOM 681 C C . HIS A 1 90 ? 10.175 0.009 -1.683 1.00 90.38 90 HIS A C 1
ATOM 683 O O . HIS A 1 90 ? 9.953 1.193 -1.911 1.00 90.38 90 HIS A O 1
ATOM 689 N N . ILE A 1 91 ? 10.582 -0.849 -2.618 1.00 89.56 91 ILE A N 1
ATOM 690 C CA . ILE A 1 91 ? 10.759 -0.503 -4.033 1.00 89.56 91 ILE A CA 1
ATOM 691 C C . ILE A 1 91 ? 9.676 -1.215 -4.828 1.00 89.56 91 ILE A C 1
ATOM 693 O O . ILE A 1 91 ? 9.411 -2.393 -4.593 1.00 89.56 91 ILE A O 1
ATOM 697 N N . PHE A 1 92 ? 9.058 -0.508 -5.765 1.00 90.62 92 PHE A N 1
ATOM 698 C CA . PHE A 1 92 ? 8.010 -1.055 -6.611 1.00 90.62 92 PHE A CA 1
ATOM 699 C C . PHE A 1 92 ? 8.238 -0.691 -8.070 1.00 90.62 92 PHE A C 1
ATOM 701 O O . PHE A 1 92 ? 8.647 0.423 -8.390 1.00 90.62 92 PHE A O 1
ATOM 708 N N . LYS A 1 93 ? 7.902 -1.621 -8.964 1.00 90.38 93 LYS A N 1
ATOM 709 C CA . LYS A 1 93 ? 7.963 -1.429 -10.415 1.00 90.38 93 LYS A CA 1
ATOM 710 C C . LYS A 1 93 ? 6.558 -1.463 -10.999 1.00 90.38 93 LYS A C 1
ATOM 712 O O . LYS A 1 93 ? 6.037 -2.549 -11.237 1.00 90.38 93 LYS A O 1
ATOM 717 N N . PRO A 1 94 ? 5.871 -0.322 -11.140 1.00 89.25 94 PRO A N 1
ATOM 718 C CA . PRO A 1 94 ? 4.540 -0.303 -11.722 1.00 89.25 94 PRO A CA 1
ATOM 719 C C . PRO A 1 94 ? 4.613 -0.468 -13.243 1.00 89.25 94 PRO A C 1
ATOM 721 O O . PRO A 1 94 ? 5.449 0.141 -13.897 1.00 89.25 94 PRO A O 1
ATOM 724 N N . ILE A 1 95 ? 3.664 -1.203 -13.829 1.00 85.38 95 ILE A N 1
ATOM 725 C CA . ILE A 1 95 ? 3.537 -1.324 -15.296 1.00 85.38 95 ILE A CA 1
ATOM 726 C C . ILE A 1 95 ? 3.245 0.046 -15.942 1.00 85.38 95 ILE A C 1
ATOM 728 O O . ILE A 1 95 ? 3.517 0.262 -17.121 1.00 85.38 95 ILE A O 1
ATOM 732 N N . SER A 1 96 ?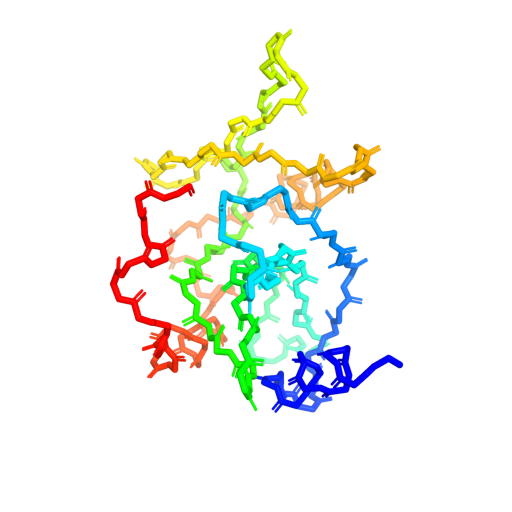 2.684 0.988 -15.177 1.00 74.31 96 SER A N 1
ATOM 733 C CA . SER A 1 96 ? 2.471 2.372 -15.597 1.00 74.31 96 SER A CA 1
ATOM 734 C C . SER A 1 96 ? 2.581 3.324 -14.410 1.00 74.31 96 SER A C 1
ATOM 736 O O . SER A 1 96 ? 1.986 3.092 -13.358 1.00 74.31 96 SER A O 1
ATOM 738 N N . VAL A 1 97 ? 3.274 4.446 -14.596 1.00 59.31 97 VAL A N 1
ATOM 739 C CA . VAL A 1 97 ? 3.382 5.503 -13.585 1.00 59.31 97 VAL A CA 1
ATOM 740 C C . VAL A 1 97 ? 2.112 6.360 -13.618 1.00 59.31 97 VAL A C 1
ATOM 742 O O . VAL A 1 97 ? 1.969 7.239 -14.464 1.00 59.31 97 VAL A O 1
ATOM 745 N N . GLN A 1 98 ? 1.169 6.126 -12.702 1.00 59.47 98 GLN A N 1
ATOM 746 C CA . GLN A 1 98 ? 0.048 7.044 -12.465 1.00 59.47 98 GLN A CA 1
ATOM 747 C C . GLN A 1 98 ? -0.138 7.347 -10.969 1.00 59.47 98 GLN A C 1
ATOM 749 O O . GLN A 1 98 ? -0.120 6.458 -10.129 1.00 59.47 98 GLN A O 1
ATOM 754 N N . ALA A 1 99 ? -0.277 8.648 -10.684 1.00 57.88 99 ALA A N 1
ATOM 755 C CA . ALA A 1 99 ? -0.926 9.331 -9.553 1.00 57.88 99 ALA A CA 1
ATOM 756 C C . ALA A 1 99 ? -0.798 8.808 -8.101 1.00 57.88 99 ALA A C 1
ATOM 758 O O . ALA A 1 99 ? -1.638 9.140 -7.268 1.00 57.88 99 ALA A O 1
ATOM 759 N N . MET A 1 100 ? 0.278 8.111 -7.733 1.00 62.88 100 MET A N 1
ATOM 760 C CA . MET A 1 100 ? 0.495 7.689 -6.337 1.00 62.88 100 MET A CA 1
ATOM 761 C C . MET A 1 100 ? 0.763 8.855 -5.355 1.00 62.88 100 MET A C 1
ATOM 763 O O . MET A 1 100 ? 0.527 8.746 -4.154 1.00 62.88 100 MET A O 1
ATOM 767 N N . TRP A 1 101 ? 1.203 10.000 -5.881 1.00 66.62 101 TRP A N 1
ATOM 768 C CA . TRP A 1 101 ? 1.639 11.191 -5.138 1.00 66.62 101 TRP A CA 1
ATOM 769 C C . TRP A 1 101 ? 0.531 11.940 -4.393 1.00 66.62 101 TRP A C 1
ATOM 771 O O . TRP A 1 101 ? 0.817 12.703 -3.473 1.00 66.62 101 TRP A O 1
ATOM 781 N N . LEU A 1 102 ? -0.732 11.753 -4.786 1.00 66.75 102 LEU A N 1
ATOM 782 C CA . LEU A 1 102 ? -1.836 12.532 -4.223 1.00 66.75 102 LEU A CA 1
ATOM 783 C C . LEU A 1 102 ? -2.085 12.174 -2.753 1.00 66.75 102 LEU A C 1
ATOM 785 O O . LEU A 1 102 ? -2.321 13.056 -1.934 1.00 66.75 102 LEU A O 1
ATOM 789 N N . SER A 1 103 ? -1.960 10.897 -2.386 1.00 79.25 103 SER A N 1
ATOM 790 C CA . SER A 1 103 ? -2.281 10.452 -1.026 1.00 79.25 103 SER A CA 1
ATOM 791 C C . SER A 1 103 ? -1.237 10.846 0.020 1.00 79.25 103 SER A C 1
ATOM 793 O O . SER A 1 103 ? -1.603 11.081 1.170 1.00 79.25 103 SER A O 1
ATOM 795 N N . SER A 1 104 ? 0.046 10.962 -0.346 1.00 81.62 104 SER A N 1
ATOM 796 C CA . SER A 1 104 ? 1.068 11.463 0.586 1.00 81.62 104 SER A CA 1
ATOM 797 C C . SER A 1 104 ? 0.927 12.968 0.830 1.00 81.62 104 SER A C 1
ATOM 799 O O . SER A 1 104 ? 1.099 13.422 1.961 1.00 81.62 104 SER A O 1
ATOM 801 N N . ALA A 1 105 ? 0.542 13.741 -0.194 1.00 84.50 105 ALA A N 1
ATOM 802 C CA . ALA A 1 105 ? 0.230 15.161 -0.043 1.00 84.50 105 ALA A CA 1
ATOM 803 C C . ALA A 1 105 ? -0.967 15.385 0.900 1.00 84.50 105 ALA A C 1
ATOM 805 O O . ALA A 1 105 ? -0.853 16.175 1.838 1.00 84.50 105 ALA A O 1
ATOM 806 N N . GLU A 1 106 ? -2.060 14.628 0.719 1.00 85.81 106 GLU A N 1
ATOM 807 C CA . GLU A 1 106 ? -3.230 14.648 1.617 1.00 85.81 106 GLU A CA 1
ATOM 808 C C . GLU A 1 106 ? -2.832 14.373 3.079 1.00 85.81 106 GLU A C 1
ATOM 810 O O . GLU A 1 106 ? -3.249 15.086 3.992 1.00 85.81 106 GLU A O 1
ATOM 815 N N . ALA A 1 107 ? -1.996 13.357 3.317 1.00 86.56 107 ALA A N 1
ATOM 816 C CA . ALA A 1 107 ? -1.564 12.994 4.666 1.00 86.56 107 ALA A CA 1
ATOM 817 C C . ALA A 1 107 ? -0.711 14.083 5.334 1.00 86.56 107 ALA A C 1
ATOM 819 O O . ALA A 1 107 ? -0.800 14.283 6.549 1.00 86.56 107 ALA A O 1
ATOM 820 N N . ARG A 1 108 ? 0.102 14.798 4.545 1.00 87.44 108 ARG A N 1
ATOM 821 C CA . ARG A 1 108 ? 0.931 15.907 5.024 1.00 87.44 108 ARG A CA 1
ATOM 822 C C . ARG A 1 108 ? 0.095 17.132 5.380 1.00 87.44 108 ARG A C 1
ATOM 824 O O . ARG A 1 108 ? 0.329 17.725 6.427 1.00 87.44 108 ARG A O 1
ATOM 831 N N . GLU A 1 109 ? -0.890 17.480 4.556 1.00 87.62 109 GLU A N 1
ATOM 832 C CA . GLU A 1 109 ? -1.814 18.588 4.832 1.00 87.62 109 GLU A CA 1
ATOM 833 C C . GLU A 1 109 ? -2.650 18.324 6.095 1.00 87.62 109 GLU A C 1
ATOM 835 O O . GLU A 1 109 ? -2.816 19.205 6.939 1.00 87.62 109 GLU A O 1
ATOM 840 N N . ALA A 1 110 ? -3.106 17.082 6.274 1.00 86.31 110 ALA A N 1
ATOM 841 C CA . ALA A 1 110 ? -3.892 16.674 7.433 1.00 86.31 110 ALA A CA 1
ATOM 842 C C . ALA A 1 110 ? -3.059 16.371 8.697 1.00 86.31 110 ALA A C 1
ATOM 844 O O . ALA A 1 110 ? -3.634 16.057 9.739 1.00 86.31 110 ALA A O 1
ATOM 845 N N . ASN A 1 111 ? -1.724 16.468 8.630 1.00 88.31 111 ASN A N 1
ATOM 846 C CA . ASN A 1 111 ? -0.794 16.136 9.716 1.00 88.31 111 ASN A CA 1
ATOM 847 C C . ASN A 1 111 ? -1.031 14.737 10.315 1.00 88.31 111 ASN A C 1
ATOM 849 O O . ASN A 1 111 ? -1.113 14.577 11.533 1.00 88.31 111 ASN A O 1
ATOM 853 N N . TYR A 1 112 ? -1.150 13.703 9.480 1.00 88.69 112 TYR A N 1
ATOM 854 C CA . TYR A 1 112 ? -1.269 12.330 9.976 1.00 88.69 112 TYR A CA 1
ATOM 855 C C . TYR A 1 112 ? 0.087 11.776 10.415 1.00 88.69 112 TYR A C 1
ATOM 857 O O . TYR A 1 112 ? 1.018 11.706 9.619 1.00 88.69 112 TYR A O 1
ATOM 865 N N . PHE A 1 113 ? 0.192 11.325 11.663 1.00 88.19 113 PHE A N 1
ATOM 866 C CA . PHE A 1 113 ? 1.420 10.755 12.220 1.00 88.19 113 PHE A CA 1
ATOM 867 C C . PHE A 1 113 ? 1.159 9.415 12.926 1.00 88.19 113 PHE A C 1
ATOM 869 O O . PHE A 1 113 ? 0.061 9.198 13.461 1.00 88.19 113 PHE A O 1
ATOM 876 N N . PRO A 1 114 ? 2.167 8.525 12.973 1.00 86.19 114 PRO A N 1
ATOM 877 C CA . PRO A 1 114 ? 2.084 7.275 13.720 1.00 86.19 114 PRO A CA 1
ATOM 878 C C . PRO A 1 114 ? 1.697 7.510 15.184 1.00 86.19 114 PRO A C 1
ATOM 880 O O . PRO A 1 114 ? 2.212 8.412 15.839 1.00 86.19 114 PRO A O 1
ATOM 883 N N . GLY A 1 115 ? 0.776 6.697 15.705 1.00 81.00 115 GLY A N 1
ATOM 884 C CA . GLY A 1 115 ? 0.278 6.810 17.082 1.00 81.00 115 GLY A CA 1
ATOM 885 C C . GLY A 1 115 ? -0.905 7.771 17.277 1.00 81.00 115 GLY A C 1
ATOM 886 O O . GLY A 1 115 ? -1.538 7.729 18.326 1.00 81.00 115 GLY A O 1
ATOM 887 N N . GLY A 1 116 ? -1.281 8.569 16.269 1.00 76.69 116 GLY A N 1
ATOM 888 C CA . GLY A 1 116 ? -2.415 9.506 16.335 1.00 76.69 116 GLY A CA 1
ATOM 889 C C . GLY A 1 116 ? -3.815 8.883 16.194 1.00 76.69 116 GLY A C 1
ATOM 890 O O . GLY A 1 116 ? -4.788 9.610 16.020 1.00 76.69 116 GLY A O 1
ATOM 891 N N . GLY A 1 117 ? -3.939 7.551 16.196 1.00 82.38 117 GLY A N 1
ATOM 892 C CA . GLY A 1 117 ? -5.215 6.819 16.098 1.00 82.38 117 GLY A CA 1
ATOM 893 C C . GLY A 1 117 ? -5.912 6.851 14.727 1.00 82.38 117 GLY A C 1
ATOM 894 O O . GLY A 1 117 ? -6.727 5.979 14.441 1.00 82.38 117 GLY A O 1
ATOM 895 N N . THR A 1 118 ? -5.563 7.791 13.842 1.00 85.88 118 THR A N 1
ATOM 896 C CA . THR A 1 118 ? -6.245 8.011 12.551 1.00 85.88 118 THR A CA 1
ATOM 897 C C . THR A 1 118 ? -6.268 6.785 11.644 1.00 85.88 118 THR A C 1
ATOM 899 O O . THR A 1 118 ? -7.248 6.591 10.933 1.00 85.88 118 THR A O 1
ATOM 902 N N . HIS A 1 119 ? -5.243 5.934 11.702 1.00 90.56 119 HIS A N 1
ATOM 903 C CA . HIS A 1 119 ? -5.137 4.740 10.863 1.00 90.56 119 HIS A CA 1
ATOM 904 C C . HIS A 1 119 ? -5.420 3.427 11.610 1.00 90.56 119 HIS A C 1
ATOM 906 O O . HIS A 1 119 ? -5.117 2.373 11.079 1.00 90.56 119 HIS A O 1
ATOM 912 N N . GLN A 1 120 ? -6.046 3.431 12.796 1.00 91.19 120 GLN A N 1
ATOM 913 C CA . GLN A 1 120 ? -6.400 2.174 13.496 1.00 91.19 120 GLN A CA 1
ATOM 914 C C . GLN A 1 120 ? -7.231 1.210 12.632 1.00 91.19 120 GLN A C 1
ATOM 916 O O . GLN A 1 120 ? -7.161 -0.007 12.781 1.00 91.19 120 GLN A O 1
ATOM 921 N N . TRP A 1 121 ? -7.994 1.738 11.672 1.00 93.12 121 TRP A N 1
ATOM 922 C CA . TRP A 1 121 ? -8.744 0.933 10.714 1.00 93.12 121 TRP A CA 1
ATOM 923 C C . TRP A 1 121 ? -7.862 0.011 9.851 1.00 93.12 121 TRP A C 1
ATOM 925 O O . TRP A 1 121 ? -8.367 -1.015 9.387 1.00 93.12 121 TRP A O 1
ATOM 935 N N . THR A 1 122 ? -6.571 0.327 9.665 1.00 94.38 122 THR A N 1
ATOM 936 C CA . THR A 1 122 ? -5.638 -0.484 8.866 1.00 94.38 122 THR A CA 1
ATOM 937 C C . THR A 1 122 ? -5.279 -1.804 9.537 1.00 94.38 122 THR A C 1
ATOM 939 O O . THR A 1 122 ? -4.931 -2.747 8.830 1.00 94.38 122 THR A O 1
ATOM 942 N N . GLU A 1 123 ? -5.464 -1.926 10.858 1.00 93.88 123 GLU A N 1
ATOM 943 C CA . GLU A 1 123 ? -5.254 -3.177 11.601 1.00 93.88 123 GLU A CA 1
ATOM 944 C C . GLU A 1 123 ? -6.080 -4.339 11.044 1.00 9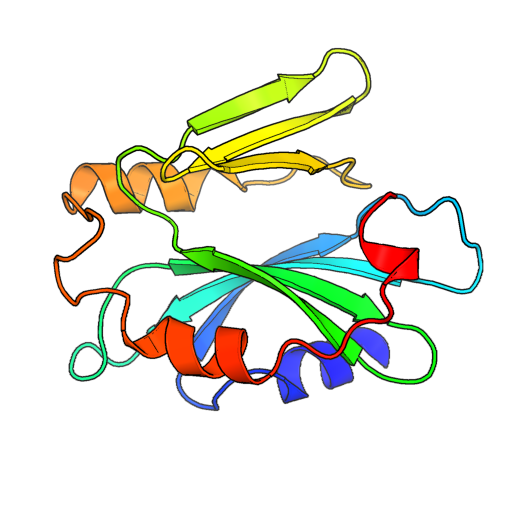3.88 123 GLU A C 1
ATOM 946 O O . GLU A 1 123 ? -5.697 -5.500 11.178 1.00 93.88 123 GLU A O 1
ATOM 951 N N . TYR A 1 124 ? -7.234 -4.044 10.434 1.00 95.31 124 TYR A N 1
ATOM 952 C CA . TYR A 1 124 ? -8.005 -5.064 9.735 1.00 95.31 124 TYR A CA 1
ATOM 953 C C . TYR A 1 124 ? -7.169 -5.712 8.633 1.00 95.31 124 TYR A C 1
ATOM 955 O O . TYR A 1 124 ? -7.036 -6.928 8.618 1.00 95.31 124 TYR A O 1
ATOM 963 N N . TYR A 1 125 ? -6.565 -4.919 7.753 1.00 97.12 125 TYR A N 1
ATOM 964 C CA . TYR A 1 125 ? -5.758 -5.445 6.656 1.00 97.12 125 TYR A CA 1
ATOM 965 C C . TYR A 1 125 ? -4.481 -6.110 7.172 1.00 97.12 125 TYR A C 1
ATOM 967 O O . TYR A 1 125 ? -4.096 -7.156 6.665 1.00 97.12 125 TYR A O 1
ATOM 975 N N . GLU A 1 126 ? -3.855 -5.553 8.214 1.00 95.50 126 GLU A N 1
ATOM 976 C CA . GLU A 1 126 ? -2.639 -6.125 8.815 1.00 95.50 126 GLU A CA 1
ATOM 977 C C . GLU A 1 126 ? -2.874 -7.535 9.371 1.00 95.50 126 GLU A C 1
ATOM 979 O O . GLU A 1 126 ? -2.015 -8.404 9.238 1.00 95.50 126 GLU A O 1
ATOM 984 N N . LYS A 1 127 ? -4.057 -7.787 9.948 1.00 96.69 127 LYS A N 1
ATOM 985 C CA . LYS A 1 127 ? -4.458 -9.110 10.455 1.00 96.69 127 LYS A CA 1
ATOM 986 C C . LYS A 1 127 ? -4.815 -10.113 9.352 1.00 96.69 127 LYS A C 1
ATOM 988 O O . LYS A 1 127 ? -4.911 -11.295 9.657 1.00 96.69 127 LYS A O 1
ATOM 993 N N . ASN A 1 128 ? -5.006 -9.658 8.113 1.00 96.50 128 ASN A N 1
ATOM 994 C CA . ASN A 1 128 ? -5.380 -10.483 6.957 1.00 96.50 128 ASN A CA 1
ATOM 995 C C . ASN A 1 128 ? -4.248 -10.556 5.910 1.00 96.50 128 ASN A C 1
ATOM 997 O O . ASN A 1 128 ? -4.508 -10.726 4.720 1.00 96.50 128 ASN A O 1
ATOM 1001 N N . ILE A 1 129 ? -2.987 -10.396 6.333 1.00 96.12 129 ILE A N 1
ATOM 1002 C CA . ILE A 1 129 ? -1.831 -10.655 5.466 1.00 96.12 129 ILE A CA 1
ATOM 1003 C C . ILE A 1 129 ? -1.683 -12.170 5.289 1.00 96.12 129 ILE A C 1
ATOM 1005 O O . ILE A 1 129 ? -1.352 -12.881 6.237 1.00 96.12 129 ILE A O 1
ATOM 1009 N N . GLU A 1 130 ? -1.906 -12.644 4.065 1.00 95.56 130 GLU A N 1
ATOM 1010 C CA . GLU A 1 130 ? -1.966 -14.072 3.721 1.00 95.56 130 GLU A CA 1
ATOM 1011 C C . GLU A 1 130 ? -1.142 -14.441 2.480 1.00 95.56 130 GLU A C 1
ATOM 1013 O O . GLU A 1 130 ? -1.031 -15.623 2.155 1.00 95.56 130 GLU A O 1
ATOM 1018 N N . SER A 1 131 ? -0.539 -13.468 1.784 1.00 92.50 131 SER A N 1
ATOM 1019 C CA . SER A 1 131 ? 0.316 -13.778 0.634 1.00 92.50 131 SER A CA 1
ATOM 1020 C C . SER A 1 131 ? 1.478 -14.697 1.016 1.00 92.50 131 SER A C 1
ATOM 1022 O O . SER A 1 131 ? 2.105 -14.555 2.070 1.00 92.50 131 SER A O 1
ATOM 1024 N N . ASP A 1 132 ? 1.805 -15.615 0.107 1.00 88.25 132 ASP A N 1
ATOM 1025 C CA . ASP A 1 132 ? 2.953 -16.504 0.249 1.00 88.25 132 ASP A CA 1
ATOM 1026 C C . ASP A 1 132 ? 4.260 -15.702 0.410 1.00 88.25 132 ASP A C 1
ATOM 1028 O O . ASP A 1 132 ? 4.463 -14.656 -0.210 1.00 88.25 132 ASP A O 1
ATOM 1032 N N . ARG A 1 133 ? 5.195 -16.204 1.227 1.00 80.69 133 ARG A N 1
ATOM 1033 C CA . ARG A 1 133 ? 6.474 -15.517 1.482 1.00 80.69 133 ARG A CA 1
ATOM 1034 C C . ARG A 1 133 ? 7.326 -15.327 0.226 1.00 80.69 133 ARG A C 1
ATOM 1036 O O . ARG A 1 133 ? 8.145 -14.412 0.194 1.00 80.69 133 ARG A O 1
ATOM 1043 N N . SER A 1 134 ? 7.136 -16.146 -0.806 1.00 80.19 134 SER A N 1
ATOM 1044 C CA . SER A 1 134 ? 7.755 -15.966 -2.124 1.00 80.19 134 SER A CA 1
ATOM 1045 C C . SER A 1 134 ? 7.333 -14.669 -2.825 1.00 80.19 134 SER A C 1
ATOM 1047 O O . SER A 1 134 ? 7.966 -14.294 -3.806 1.00 80.19 134 SER A O 1
ATOM 1049 N N . CYS A 1 135 ? 6.304 -13.965 -2.342 1.00 77.81 135 CYS A N 1
ATOM 1050 C CA . CYS A 1 135 ? 5.906 -12.639 -2.825 1.00 77.81 135 CYS A CA 1
ATOM 1051 C C . CYS A 1 135 ? 6.712 -11.484 -2.200 1.00 77.81 135 CYS A C 1
ATOM 1053 O O . CYS A 1 135 ? 6.624 -10.358 -2.685 1.00 77.81 135 CYS A O 1
ATOM 1055 N N . LEU A 1 136 ? 7.468 -11.722 -1.117 1.00 69.25 136 LEU A N 1
ATOM 1056 C CA . LEU A 1 136 ? 8.109 -10.658 -0.325 1.00 69.25 136 LEU A CA 1
ATOM 1057 C C . LEU A 1 136 ? 9.433 -10.142 -0.910 1.00 69.25 136 LEU A C 1
ATOM 1059 O O . LEU A 1 136 ? 9.838 -9.032 -0.577 1.00 69.25 136 LEU A O 1
ATOM 1063 N N . ASN A 1 137 ? 10.102 -10.933 -1.753 1.00 65.12 137 ASN A N 1
ATOM 1064 C CA . ASN A 1 137 ? 11.448 -10.644 -2.278 1.00 65.12 137 ASN A CA 1
ATOM 1065 C C . ASN A 1 137 ? 11.460 -10.395 -3.791 1.00 65.12 137 ASN A C 1
ATOM 1067 O O . ASN A 1 137 ? 12.467 -10.639 -4.456 1.00 65.12 137 ASN A O 1
ATOM 1071 N N . GLU A 1 138 ? 10.323 -9.966 -4.324 1.00 65.94 138 GLU A N 1
ATOM 1072 C CA . GLU A 1 138 ? 10.123 -9.674 -5.739 1.00 65.94 138 GLU A CA 1
ATOM 1073 C C . GLU A 1 138 ? 9.911 -8.182 -5.960 1.00 65.94 138 GLU A C 1
ATOM 1075 O O . GLU A 1 138 ? 9.053 -7.608 -5.240 1.00 65.94 138 GLU A O 1
#

Organism: NCBI:txid299467

Nearest PDB structures (foldseek):
  1egx-assembly1_A  TM=5.971E-01  e=9.383E-01  Homo sapiens
  7dmo-assembly1_F-2  TM=2.655E-01  e=5.368E+00  Pyrenochaetopsis sp.

Sequence (138 aa):
MKDFEAIVSLLKVEDTIKMAVRLESVHIARLRYLVIVGCKDKSRGQGSCLLGIDYTEGATIGLVMPIWADTYLTLDGDGGFSLTSSGRHHIFKPISVQAMWLSSAEAREANYFPGGGTHQWTEYYEKNIESDRSCLNE

pLDDT: mean 87.51, std 8.65, range [57.88, 97.38]

Radius of gyration: 14.32 Å; Cα contacts (8 Å, |Δi|>4): 265; chains: 1; bounding box: 34×37×33 Å

Solvent-accessible surface area (backbone atoms only — not comparable to full-atom values): 7917 Å² total; per-residue (Å²): 109,78,64,59,58,38,51,56,68,76,51,57,91,66,48,39,80,77,44,76,43,50,36,67,62,96,47,93,75,44,47,35,33,43,32,35,37,30,52,68,48,74,89,62,20,43,59,40,30,42,32,32,34,40,34,66,97,55,57,30,32,64,41,72,42,71,42,26,38,73,33,44,77,44,80,42,100,85,65,30,33,39,41,35,37,94,91,43,75,49,74,47,43,46,76,60,97,68,82,71,66,58,58,32,52,53,16,42,78,68,63,36,53,92,89,67,59,38,59,58,60,53,53,60,57,61,76,51,60,65,44,60,75,84,63,75,85,108

InterPro domains:
  IPR043587 Protein phosphatase Slingshot-like [PTHR45864] (5-138)
  IPR043588 Slingshot, N-terminal [PF23040] (5-138)